Protein AF-A0AA39TAS1-F1 (afdb_monomer_lite)

pLDDT: mean 73.01, std 14.78, range [45.91, 95.88]

Organism: Acer saccharum (NCBI:txid4024)

Sequence (115 aa):
MFCVKIPRKPDTTLLSISPISRYQHLCLDSQFASIWSIFSVVRMLKLMAGSYLIVITEHDCVGTYWGHPIYKVSSLKVFPCDHSLSKSLAEQKKAGSEFSQLLNVAEQTCGLYLS

Radius of gyration: 16.06 Å; chains: 1; bounding box: 34×30×46 Å

Secondary structure (DSSP, 8-state):
-EEEEEESSTT----EEEEGGGTTTTGGG-SSEEEEEESEEEEEEEETTEEEEEEEEEEEEEEEETTEEEEEEEEEEEEE--GGGGSS-HHHHHHHHHHHHHHHHHHHHS--EE-

Foldseek 3Di:
DWKWKAFPDQPDLDTDIDRPVVCVVVVVPPPTTDIADFDAWDDWDQDPLAIKTKTQRDWDFPDDDPNHTKIWGPDIDIDGSHPVSVPDDPVSVVVVVVVVVVVVVCCVPPTDMDD

InterPro domains:
  IPR002013 SAC domain [PF02383] (44-113)

Structure (mmCIF, N/CA/C/O backbone):
data_AF-A0AA39TAS1-F1
#
_entry.id   AF-A0AA39TAS1-F1
#
loop_
_atom_site.group_PDB
_atom_site.id
_atom_site.type_symbol
_atom_site.label_atom_id
_atom_site.label_alt_id
_atom_site.label_comp_id
_atom_site.label_asym_id
_atom_site.label_entity_id
_atom_site.label_seq_id
_atom_site.pdbx_PDB_ins_code
_atom_site.Cartn_x
_atom_site.Cartn_y
_atom_site.Cartn_z
_atom_site.occupancy
_atom_site.B_iso_or_equiv
_atom_site.auth_seq_id
_atom_site.auth_comp_id
_atom_site.auth_asym_id
_atom_site.auth_atom_id
_atom_site.pdbx_PDB_model_num
ATOM 1 N N . MET A 1 1 ? 6.256 8.344 -3.295 1.00 69.38 1 MET A N 1
ATOM 2 C CA . MET A 1 1 ? 6.281 7.671 -1.979 1.00 69.38 1 MET A CA 1
ATOM 3 C C . MET A 1 1 ? 5.867 8.681 -0.912 1.00 69.38 1 MET A C 1
ATOM 5 O O . MET A 1 1 ? 6.352 9.813 -0.921 1.00 69.38 1 MET A O 1
ATOM 9 N N . PHE A 1 2 ? 4.914 8.305 -0.067 1.00 78.50 2 PHE A N 1
ATOM 10 C CA . PHE A 1 2 ? 4.278 9.135 0.959 1.00 78.50 2 PHE A CA 1
ATOM 11 C C . PHE A 1 2 ? 4.435 8.464 2.322 1.00 78.50 2 PHE A C 1
ATOM 13 O O . PHE A 1 2 ? 4.643 7.256 2.386 1.00 78.50 2 PHE A O 1
ATOM 20 N N . CYS A 1 3 ? 4.273 9.217 3.407 1.00 74.31 3 CYS A N 1
ATOM 21 C CA . CYS A 1 3 ? 4.089 8.608 4.722 1.00 74.31 3 CYS A CA 1
ATOM 22 C C . CYS A 1 3 ? 2.674 8.847 5.231 1.00 74.31 3 CYS A C 1
ATOM 24 O O . CYS A 1 3 ? 2.102 9.920 5.032 1.00 74.31 3 CYS A O 1
ATOM 26 N N . VAL A 1 4 ? 2.147 7.847 5.930 1.00 73.44 4 VAL A N 1
ATOM 27 C CA . VAL A 1 4 ? 0.901 7.925 6.688 1.00 73.44 4 VAL A CA 1
ATOM 28 C C . VAL A 1 4 ? 1.253 7.984 8.166 1.00 73.44 4 VAL A C 1
ATOM 30 O O . VAL A 1 4 ? 1.915 7.087 8.694 1.00 73.44 4 VAL A O 1
ATOM 33 N N . LYS A 1 5 ? 0.807 9.043 8.846 1.00 72.69 5 LYS A N 1
ATOM 34 C CA . LYS A 1 5 ? 0.890 9.160 10.305 1.00 72.69 5 LYS A CA 1
ATOM 35 C C . LYS A 1 5 ? -0.435 8.712 10.908 1.00 72.69 5 LYS A C 1
ATOM 37 O O . LYS A 1 5 ? -1.457 9.356 10.681 1.00 72.69 5 LYS A O 1
ATOM 42 N N . ILE A 1 6 ? -0.397 7.635 11.694 1.00 67.88 6 ILE A N 1
ATOM 43 C CA . ILE A 1 6 ? -1.564 7.130 12.425 1.00 67.88 6 ILE A CA 1
ATOM 44 C C . ILE A 1 6 ? -1.393 7.479 13.909 1.00 67.88 6 ILE A C 1
ATOM 46 O O . ILE A 1 6 ? -0.488 6.938 14.561 1.00 67.88 6 ILE A O 1
ATOM 50 N N . PRO A 1 7 ? -2.202 8.401 14.455 1.00 60.28 7 PRO A N 1
ATOM 51 C CA . PRO A 1 7 ? -2.127 8.772 15.862 1.00 60.28 7 PRO A CA 1
ATOM 52 C C . PRO A 1 7 ? -2.552 7.598 16.754 1.00 60.28 7 PRO A C 1
ATOM 54 O O . PRO A 1 7 ? -3.494 6.873 16.438 1.00 60.28 7 PRO A O 1
ATOM 57 N N . ARG A 1 8 ? -1.850 7.392 17.880 1.00 55.75 8 ARG A N 1
ATOM 58 C CA . ARG A 1 8 ? -2.225 6.375 18.884 1.00 55.75 8 ARG A CA 1
ATOM 59 C C . ARG A 1 8 ? -3.214 6.881 19.942 1.00 55.75 8 ARG A C 1
ATOM 61 O O . ARG A 1 8 ? -3.737 6.066 20.693 1.00 55.75 8 ARG A O 1
ATOM 68 N N . LYS A 1 9 ? -3.452 8.196 20.035 1.00 50.44 9 LYS A N 1
ATOM 69 C CA . LYS A 1 9 ? -4.379 8.811 21.004 1.00 50.44 9 LYS A CA 1
ATOM 70 C C . LYS A 1 9 ? -5.714 9.203 20.342 1.00 50.44 9 LYS A C 1
ATOM 72 O O . LYS A 1 9 ? -5.701 9.607 19.181 1.00 50.44 9 LYS A O 1
ATOM 77 N N . PRO A 1 10 ? -6.839 9.110 21.077 1.00 49.91 10 PRO A N 1
ATOM 78 C CA . PRO A 1 10 ? -8.192 9.287 20.540 1.00 49.91 10 PRO A CA 1
ATOM 79 C C . PRO A 1 10 ? -8.540 10.728 20.131 1.00 49.91 10 PRO A C 1
ATOM 81 O O . PRO A 1 10 ? -9.431 10.907 19.311 1.00 49.91 10 PRO A O 1
ATOM 84 N N . ASP A 1 11 ? -7.828 11.739 20.635 1.00 48.47 11 ASP A N 1
ATOM 85 C CA . ASP A 1 11 ? -8.176 13.156 20.417 1.00 48.47 11 ASP A CA 1
ATOM 86 C C . ASP A 1 11 ? -7.601 13.764 19.128 1.00 48.47 11 ASP A C 1
ATOM 88 O O . ASP A 1 11 ? -7.672 14.971 18.910 1.00 48.47 11 ASP A O 1
ATOM 92 N N . THR A 1 12 ? -6.990 12.961 18.255 1.00 49.28 12 THR A N 1
ATOM 93 C CA . THR A 1 12 ? -6.409 13.456 17.001 1.00 49.28 12 THR A CA 1
ATOM 94 C C . THR A 1 12 ? -6.930 12.625 15.839 1.00 49.28 12 THR A C 1
ATOM 96 O O . THR A 1 12 ? -6.305 11.669 15.407 1.00 49.28 12 THR A O 1
ATOM 99 N N . THR A 1 13 ? -8.098 12.980 15.315 1.00 49.53 13 THR A N 1
ATOM 100 C CA . THR A 1 13 ? -8.791 12.261 14.227 1.00 49.53 13 THR A CA 1
ATOM 101 C C . THR A 1 13 ? -8.146 12.446 12.844 1.00 49.53 13 THR A C 1
ATOM 103 O O . THR A 1 13 ? -8.687 12.010 11.831 1.00 49.53 13 THR A O 1
ATOM 106 N N . LEU A 1 14 ? -6.999 13.124 12.761 1.00 54.81 14 LEU A N 1
ATOM 107 C CA . LEU A 1 14 ? -6.362 13.478 11.496 1.00 54.81 14 LEU A CA 1
ATOM 108 C C . LEU A 1 14 ? -5.283 12.461 11.120 1.00 54.81 14 LEU A C 1
ATOM 110 O O . LEU A 1 14 ? -4.122 12.572 11.519 1.00 54.81 14 LEU A O 1
ATOM 114 N N . LEU A 1 15 ? -5.672 11.490 10.290 1.00 63.38 15 LEU A N 1
ATOM 115 C CA . LEU A 1 15 ? -4.721 10.789 9.433 1.00 63.38 15 LEU A CA 1
ATOM 116 C C . LEU A 1 15 ? -4.065 11.813 8.506 1.00 63.38 15 LEU A C 1
ATOM 118 O O . LEU A 1 15 ? -4.715 12.411 7.652 1.00 63.38 15 LEU A O 1
ATOM 122 N N . SER A 1 16 ? -2.766 12.018 8.692 1.00 69.06 16 SER A N 1
ATOM 123 C CA . SER A 1 16 ? -1.963 12.881 7.831 1.00 69.06 16 SER A CA 1
ATOM 124 C C . SER A 1 16 ? -1.236 12.016 6.809 1.00 69.06 16 SER A C 1
ATOM 126 O O . SER A 1 16 ? -0.471 11.121 7.179 1.00 69.06 16 SER A O 1
ATOM 128 N N . ILE A 1 17 ? -1.484 12.302 5.531 1.00 69.75 17 ILE A N 1
ATOM 129 C CA . ILE A 1 17 ? -0.696 11.810 4.402 1.00 69.75 17 ILE A CA 1
ATOM 130 C C . ILE A 1 17 ? 0.152 12.983 3.931 1.00 69.75 17 ILE A C 1
ATOM 132 O O . ILE A 1 17 ? -0.397 14.014 3.542 1.00 69.75 17 ILE A O 1
ATOM 136 N N . SER A 1 18 ? 1.475 12.845 3.956 1.00 73.25 18 SER A N 1
ATOM 137 C CA . SER A 1 18 ? 2.352 13.886 3.405 1.00 73.25 18 SER A CA 1
ATOM 138 C C . SER A 1 18 ? 3.468 13.302 2.531 1.00 73.25 18 SER A C 1
ATOM 140 O O . SER A 1 18 ? 3.789 12.111 2.630 1.00 73.25 18 SER A O 1
ATOM 142 N N . PRO A 1 19 ? 4.076 14.119 1.653 1.00 68.94 19 PRO A N 1
ATOM 143 C CA . PRO A 1 19 ? 5.255 13.712 0.898 1.00 68.94 19 PRO A CA 1
ATOM 144 C C . PRO A 1 19 ? 6.423 13.412 1.842 1.00 68.94 19 PRO A C 1
ATOM 146 O O . PRO A 1 19 ? 6.608 14.123 2.832 1.00 68.94 19 PRO A O 1
ATOM 149 N N . ILE A 1 20 ? 7.253 12.420 1.504 1.00 64.94 20 ILE A N 1
ATOM 150 C CA . ILE A 1 20 ? 8.447 12.058 2.294 1.00 64.94 20 ILE A CA 1
ATOM 151 C C . ILE A 1 20 ? 9.366 13.259 2.556 1.00 64.94 20 ILE A C 1
ATOM 153 O O . ILE A 1 20 ? 9.884 13.394 3.663 1.00 64.94 20 ILE A O 1
ATOM 157 N N . SER A 1 21 ? 9.501 14.175 1.592 1.00 58.38 21 SER A N 1
ATOM 158 C CA . SER A 1 21 ? 10.333 15.380 1.723 1.00 58.38 21 SER A CA 1
ATOM 159 C C . SER A 1 21 ? 9.931 16.297 2.885 1.00 58.38 21 SER A 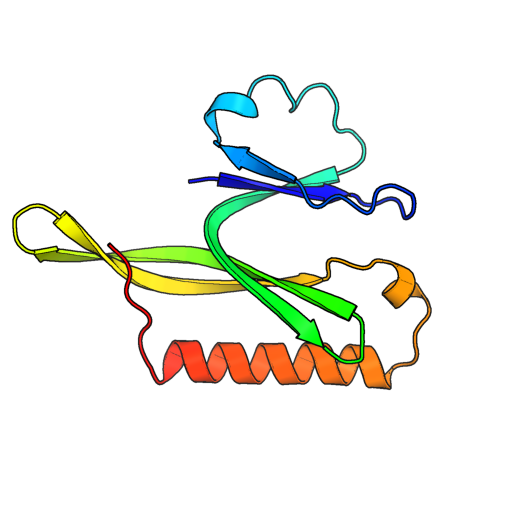C 1
ATOM 161 O O . SER A 1 21 ? 10.766 17.044 3.381 1.00 58.38 21 SER A O 1
ATOM 163 N N . ARG A 1 22 ? 8.680 16.229 3.367 1.00 56.34 22 ARG A N 1
ATOM 164 C CA . ARG A 1 22 ? 8.218 17.011 4.528 1.00 56.34 22 ARG A CA 1
ATOM 165 C C . ARG A 1 22 ? 8.434 16.315 5.876 1.00 56.34 22 ARG A C 1
ATOM 167 O O . ARG A 1 22 ? 8.268 16.959 6.907 1.00 56.34 22 ARG A O 1
ATOM 174 N N . TYR A 1 23 ? 8.793 15.028 5.905 1.00 56.16 23 TYR A N 1
ATOM 175 C CA . TYR A 1 23 ? 8.854 14.255 7.154 1.00 56.16 23 TYR A CA 1
ATOM 176 C C . TYR A 1 23 ? 10.221 14.223 7.837 1.00 56.16 23 TYR A C 1
ATOM 178 O O . TYR A 1 23 ? 10.256 13.960 9.039 1.00 56.16 23 TYR A O 1
ATOM 186 N N . GLN A 1 24 ? 11.320 14.567 7.152 1.00 52.56 24 GLN A N 1
ATOM 187 C CA . GLN A 1 24 ? 12.630 14.717 7.813 1.00 52.56 24 GLN A CA 1
ATOM 188 C C . GLN A 1 24 ? 12.570 15.706 8.994 1.00 52.56 24 GLN A C 1
ATOM 190 O O . GLN A 1 24 ? 13.286 15.528 9.973 1.00 52.56 24 GLN A O 1
ATOM 195 N N . HIS A 1 25 ? 11.657 16.683 8.950 1.00 50.78 25 HIS A N 1
ATOM 196 C CA . HIS A 1 25 ? 11.454 17.674 10.008 1.00 50.78 25 HIS A CA 1
ATOM 197 C C . HIS A 1 25 ? 10.401 17.274 11.070 1.00 50.78 25 HIS A C 1
ATOM 199 O O . HIS A 1 25 ? 10.350 17.881 12.134 1.00 50.78 25 HIS A O 1
ATOM 205 N N . LEU A 1 26 ? 9.557 16.259 10.820 1.00 49.78 26 LEU A N 1
ATOM 206 C CA . LEU A 1 26 ? 8.479 15.830 11.736 1.00 49.78 26 LEU A CA 1
ATOM 207 C C . LEU A 1 26 ? 8.849 14.627 12.623 1.00 49.78 26 LEU A C 1
ATOM 209 O O . LEU A 1 26 ? 8.137 14.345 13.589 1.00 49.78 26 LEU A O 1
ATOM 213 N N . CYS A 1 27 ? 9.934 13.907 12.315 1.00 45.91 27 CY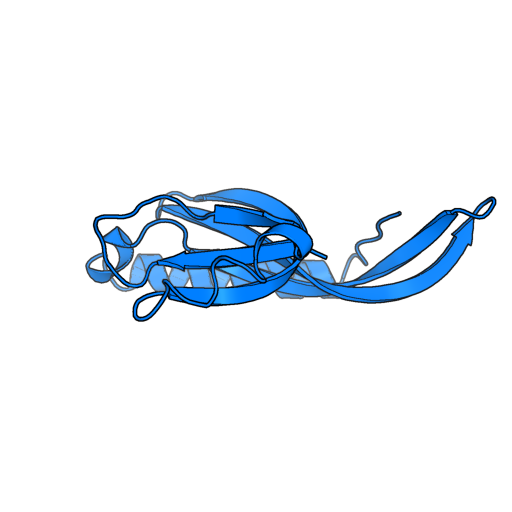S A N 1
ATOM 214 C CA . CYS A 1 27 ? 10.400 12.772 13.124 1.00 45.91 27 CYS A CA 1
ATOM 215 C C . CYS A 1 27 ? 10.844 13.171 14.542 1.00 45.91 27 CYS A C 1
ATOM 217 O O . CYS A 1 27 ? 10.808 12.330 15.436 1.00 45.91 27 CYS A O 1
ATOM 219 N N . LEU A 1 28 ? 11.205 14.439 14.767 1.00 47.72 28 LEU A N 1
ATOM 220 C CA . LEU A 1 28 ? 11.586 14.962 16.085 1.00 47.72 28 LEU A CA 1
ATOM 221 C C . LEU A 1 28 ? 10.394 15.140 17.046 1.00 47.72 28 LEU A C 1
ATOM 223 O O . LEU A 1 28 ? 10.604 15.229 18.249 1.00 47.72 28 LEU A O 1
ATOM 227 N N . ASP A 1 29 ? 9.155 15.129 16.541 1.00 50.09 29 ASP A N 1
ATOM 228 C CA . ASP A 1 29 ? 7.967 15.570 17.291 1.00 50.09 29 ASP A CA 1
ATOM 229 C C . ASP A 1 29 ? 6.969 14.436 17.615 1.00 50.09 29 ASP A C 1
ATOM 231 O O . ASP A 1 29 ? 5.817 14.660 17.987 1.00 50.09 29 ASP A O 1
ATOM 235 N N . SER A 1 30 ? 7.350 13.170 17.401 1.00 52.34 30 SER A N 1
ATOM 236 C CA . SER A 1 30 ? 6.391 12.056 17.384 1.00 52.34 30 SER A CA 1
ATOM 237 C C . SER A 1 30 ? 6.763 10.905 18.314 1.00 52.34 30 SER A C 1
ATOM 239 O O . SER A 1 30 ? 6.961 9.775 17.877 1.00 52.34 30 SER A O 1
ATOM 241 N N . GLN A 1 31 ? 6.728 11.157 19.621 1.00 56.00 31 GLN A N 1
ATOM 242 C CA . GLN A 1 31 ? 6.740 10.088 20.630 1.00 56.00 31 GLN A CA 1
ATOM 243 C C . GLN A 1 31 ? 5.421 9.266 20.644 1.00 56.00 31 GLN A C 1
ATOM 245 O O . GLN A 1 31 ? 5.353 8.207 21.262 1.00 56.00 31 GLN A O 1
ATOM 250 N N . PHE A 1 32 ? 4.369 9.718 19.935 1.00 54.31 32 PHE A N 1
ATOM 251 C CA . PHE A 1 32 ? 2.990 9.207 20.063 1.00 54.31 32 PHE A CA 1
ATOM 252 C C . PHE A 1 32 ? 2.320 8.676 18.776 1.00 54.31 32 PHE A C 1
ATOM 254 O O . PHE A 1 32 ? 1.141 8.314 18.817 1.00 54.31 32 PHE A O 1
ATOM 261 N N . ALA A 1 33 ? 3.013 8.593 17.634 1.00 59.72 33 ALA A N 1
ATOM 262 C CA . ALA A 1 33 ? 2.417 8.081 16.391 1.00 59.72 33 ALA A CA 1
ATOM 263 C C . ALA A 1 33 ? 3.331 7.098 15.653 1.00 59.72 33 ALA A C 1
ATOM 265 O O . ALA A 1 33 ? 4.538 7.310 15.559 1.00 59.72 33 ALA A O 1
ATOM 266 N N . SER A 1 34 ? 2.733 6.039 15.096 1.00 66.00 34 SER A N 1
ATOM 267 C CA . SER A 1 34 ? 3.424 5.126 14.181 1.00 66.00 34 SER A CA 1
ATOM 268 C C . SER A 1 34 ? 3.357 5.691 12.763 1.00 66.00 34 SER A C 1
ATOM 270 O O . SER A 1 34 ? 2.270 5.971 12.252 1.00 66.00 34 SER A O 1
ATOM 272 N N . ILE A 1 35 ? 4.525 5.867 12.148 1.00 70.94 35 ILE A N 1
ATOM 273 C CA . ILE A 1 35 ? 4.682 6.370 10.782 1.00 70.94 35 ILE A CA 1
ATOM 274 C C . ILE A 1 35 ? 4.900 5.170 9.859 1.00 70.94 35 ILE A C 1
ATOM 276 O O . ILE A 1 35 ? 5.763 4.338 10.128 1.00 70.94 35 ILE A O 1
ATOM 280 N N . TRP A 1 36 ? 4.117 5.086 8.786 1.00 74.31 36 TRP A N 1
ATOM 281 C CA . TRP A 1 36 ? 4.234 4.043 7.765 1.00 74.31 36 TRP A CA 1
ATOM 282 C C . TRP A 1 36 ? 4.571 4.674 6.420 1.00 74.31 36 TRP A C 1
ATOM 284 O O . TRP A 1 36 ? 3.913 5.632 6.019 1.00 74.31 36 TRP A O 1
ATOM 294 N N . SER A 1 37 ? 5.573 4.133 5.725 1.00 79.75 37 SER A N 1
ATOM 295 C CA . SER A 1 37 ? 5.870 4.521 4.344 1.00 79.75 37 SER A CA 1
ATOM 296 C C . SER A 1 37 ? 4.966 3.749 3.387 1.00 79.75 37 SER A C 1
ATOM 298 O O . SER A 1 37 ? 4.757 2.550 3.564 1.00 79.75 37 SER A O 1
ATOM 300 N N . ILE A 1 38 ? 4.407 4.447 2.404 1.00 87.56 38 ILE A N 1
ATOM 301 C CA . ILE A 1 38 ? 3.493 3.905 1.398 1.00 87.56 38 ILE A CA 1
ATOM 302 C C . ILE A 1 38 ? 3.861 4.453 0.017 1.00 87.56 38 ILE A C 1
ATOM 304 O O . ILE A 1 38 ? 4.421 5.546 -0.120 1.00 87.56 38 ILE A O 1
ATOM 308 N N . PHE A 1 39 ? 3.504 3.738 -1.041 1.00 87.38 39 PHE A N 1
ATOM 309 C CA . PHE A 1 39 ? 3.717 4.229 -2.399 1.00 87.38 39 PHE A CA 1
ATOM 310 C C . PHE A 1 39 ? 2.603 5.167 -2.852 1.00 87.38 39 PHE A C 1
ATOM 312 O O . PHE A 1 39 ? 2.905 6.216 -3.423 1.00 87.38 39 PHE A O 1
ATOM 319 N N . SER A 1 40 ? 1.346 4.824 -2.557 1.00 86.88 40 SER A N 1
ATOM 320 C CA . SER A 1 40 ? 0.170 5.609 -2.947 1.00 86.88 40 SER A CA 1
ATOM 321 C C . SER A 1 40 ? -1.053 5.291 -2.075 1.00 86.88 40 SER A C 1
ATOM 323 O O . SER A 1 40 ? -1.091 4.275 -1.380 1.00 86.88 40 SER A O 1
ATOM 325 N N . VAL A 1 41 ? -2.057 6.166 -2.109 1.00 88.44 41 VAL A N 1
ATOM 326 C CA . VAL A 1 41 ? -3.370 5.963 -1.484 1.00 88.44 41 VAL A CA 1
ATOM 327 C C . VAL A 1 41 ? -4.358 5.580 -2.574 1.00 88.44 41 VAL A C 1
ATOM 329 O O . VAL A 1 41 ? -4.500 6.305 -3.553 1.00 88.44 41 VAL A O 1
ATOM 332 N N . VAL A 1 42 ? -5.057 4.461 -2.394 1.00 87.62 42 VAL A N 1
ATOM 333 C CA . VAL A 1 42 ? -6.065 4.001 -3.357 1.00 87.62 42 VAL A CA 1
ATOM 334 C C . VAL A 1 42 ? -7.361 4.770 -3.144 1.00 87.62 42 VAL A C 1
ATOM 336 O O . VAL A 1 42 ? -7.868 5.426 -4.051 1.00 87.62 42 VAL A O 1
ATOM 339 N N . ARG A 1 43 ? -7.924 4.673 -1.932 1.00 85.25 43 ARG A N 1
ATOM 340 C CA . ARG A 1 43 ? -9.206 5.293 -1.585 1.00 85.25 43 ARG A CA 1
ATOM 341 C C . ARG A 1 43 ? -9.449 5.285 -0.079 1.00 85.25 43 ARG A C 1
ATOM 343 O O . ARG A 1 43 ? -8.909 4.452 0.646 1.00 85.25 43 ARG A O 1
ATOM 350 N N . MET A 1 44 ? -10.342 6.163 0.367 1.00 84.62 44 MET A N 1
ATOM 351 C CA . MET A 1 44 ? -11.008 6.046 1.661 1.00 84.62 44 MET A CA 1
ATOM 352 C C . MET A 1 44 ? -12.371 5.362 1.487 1.00 84.62 44 MET A C 1
ATOM 354 O O . MET A 1 44 ? -13.191 5.787 0.672 1.00 84.62 44 MET A O 1
ATOM 358 N N . LEU A 1 45 ? -12.613 4.303 2.252 1.00 81.00 45 LEU A N 1
ATOM 359 C CA . LEU A 1 45 ? -13.855 3.546 2.272 1.00 81.00 45 LEU A CA 1
ATOM 360 C C . LEU A 1 45 ? -14.604 3.829 3.574 1.00 81.00 45 LEU A C 1
ATOM 362 O O . LEU A 1 45 ? -14.067 3.628 4.659 1.00 81.00 45 LEU A O 1
ATOM 366 N N . LYS A 1 46 ? -15.854 4.278 3.477 1.00 80.25 46 LYS A N 1
ATOM 367 C CA . LYS A 1 46 ? -16.735 4.427 4.638 1.00 80.25 46 LYS A CA 1
ATOM 368 C C . LYS A 1 46 ? -17.599 3.176 4.757 1.00 80.25 46 LYS A C 1
ATOM 370 O O . LYS A 1 46 ? -18.422 2.917 3.884 1.00 80.25 46 LYS A O 1
ATOM 375 N N . LEU A 1 47 ? -17.398 2.408 5.818 1.00 73.81 47 LEU A N 1
ATOM 376 C CA . LEU A 1 47 ? -18.242 1.274 6.181 1.00 73.81 47 LEU A CA 1
ATOM 377 C C . LEU A 1 47 ? -19.192 1.687 7.310 1.00 73.81 47 LEU A C 1
ATOM 379 O O . LEU A 1 47 ? -18.990 2.711 7.965 1.00 73.81 47 LEU A O 1
ATOM 383 N N . MET A 1 48 ? -20.210 0.864 7.577 1.00 67.25 48 MET A N 1
ATOM 384 C CA . MET A 1 48 ? -21.126 1.058 8.716 1.00 67.25 48 MET A CA 1
ATOM 385 C C . MET A 1 48 ? -20.382 1.210 10.053 1.00 67.25 48 MET A C 1
ATOM 387 O O . MET A 1 48 ? -20.875 1.863 10.967 1.00 67.25 48 MET A O 1
ATOM 391 N N . ALA A 1 49 ? -19.183 0.628 10.147 1.00 68.00 49 ALA A N 1
ATOM 392 C CA . ALA A 1 49 ? -18.364 0.600 11.348 1.00 68.00 49 ALA A CA 1
ATOM 393 C C . ALA A 1 49 ? -17.338 1.733 11.494 1.00 68.00 49 ALA A C 1
ATOM 395 O O . ALA A 1 49 ? -16.691 1.829 12.532 1.00 68.00 49 ALA A O 1
ATOM 396 N N . GLY A 1 50 ? -17.179 2.583 10.478 1.00 74.38 50 GLY A N 1
ATOM 397 C CA . GLY A 1 50 ? -16.170 3.638 10.472 1.00 74.38 50 GLY A CA 1
ATOM 398 C C . GLY A 1 50 ? -15.538 3.833 9.101 1.00 74.38 50 GLY A C 1
ATOM 399 O O . GLY A 1 50 ? -15.925 3.210 8.109 1.00 74.38 50 GLY A O 1
ATOM 400 N N . SER A 1 51 ? -14.567 4.732 9.044 1.00 78.94 51 SER A N 1
ATOM 401 C CA . SER A 1 51 ? -13.823 5.034 7.823 1.00 78.94 51 SER A CA 1
ATOM 402 C C . SER A 1 51 ? -12.504 4.259 7.802 1.00 78.94 51 SER A C 1
ATOM 404 O O . SER A 1 51 ? -11.839 4.123 8.827 1.00 78.94 51 SER A O 1
ATOM 406 N N . TYR A 1 52 ? -12.125 3.753 6.633 1.00 80.81 52 TYR A N 1
ATOM 407 C CA . TYR A 1 52 ? -10.933 2.943 6.410 1.00 80.81 52 TYR A CA 1
ATOM 408 C C . TYR A 1 52 ? -10.142 3.509 5.234 1.00 80.81 52 TYR A C 1
ATOM 410 O O . TYR A 1 52 ? -10.706 3.832 4.191 1.00 80.81 52 TYR A O 1
ATOM 418 N N . LEU A 1 53 ? -8.830 3.619 5.383 1.00 85.38 53 LEU A N 1
ATOM 419 C CA . LEU A 1 53 ? -7.910 4.062 4.349 1.00 85.38 53 LEU A CA 1
ATOM 420 C C . LEU A 1 53 ? -7.252 2.849 3.694 1.00 85.38 53 LEU A C 1
ATOM 422 O O . LEU A 1 53 ? -6.633 2.040 4.380 1.00 85.38 53 LEU A O 1
ATOM 426 N N . ILE A 1 54 ? -7.356 2.743 2.374 1.00 87.31 54 ILE A N 1
ATOM 427 C CA . ILE A 1 54 ? -6.698 1.703 1.583 1.00 87.31 54 ILE A CA 1
ATOM 428 C C . ILE A 1 54 ? -5.464 2.320 0.933 1.00 87.31 54 ILE A C 1
ATOM 430 O O . ILE A 1 54 ? -5.562 3.318 0.212 1.00 87.31 54 ILE A O 1
ATOM 434 N N . VAL A 1 55 ? -4.302 1.728 1.186 1.00 88.19 55 VAL A N 1
ATOM 435 C CA . VAL A 1 55 ? -3.008 2.203 0.691 1.00 88.19 55 VAL A CA 1
ATOM 436 C C . VAL A 1 55 ? -2.267 1.100 -0.052 1.00 88.19 55 VAL A C 1
ATOM 438 O O . VAL A 1 55 ? -2.475 -0.080 0.216 1.00 88.19 55 VAL A O 1
ATOM 441 N N . ILE A 1 56 ? -1.366 1.504 -0.941 1.00 90.31 56 ILE A N 1
ATOM 442 C CA . ILE A 1 56 ? -0.419 0.628 -1.630 1.00 90.31 56 ILE A CA 1
ATOM 443 C C . ILE A 1 56 ? 0.892 0.645 -0.861 1.00 90.31 56 ILE A C 1
ATOM 445 O O . ILE 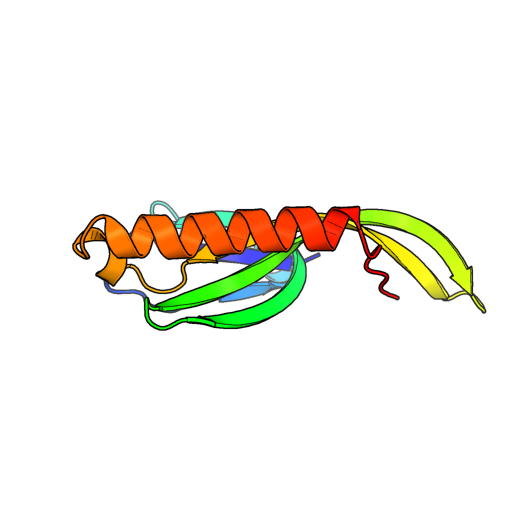A 1 56 ? 1.544 1.690 -0.752 1.00 90.31 56 ILE A O 1
ATOM 449 N N . THR A 1 57 ? 1.261 -0.510 -0.322 1.00 89.12 57 THR A N 1
ATOM 450 C CA . THR A 1 57 ? 2.503 -0.712 0.427 1.00 89.12 57 THR A CA 1
ATOM 451 C C . THR A 1 57 ? 3.628 -1.214 -0.453 1.00 89.12 57 THR A C 1
ATOM 453 O O . THR A 1 57 ? 4.768 -0.869 -0.164 1.00 89.12 57 THR A O 1
ATOM 456 N N . GLU A 1 58 ? 3.324 -1.941 -1.533 1.00 90.06 58 GLU A N 1
ATOM 457 C CA . GLU A 1 58 ? 4.315 -2.453 -2.487 1.00 90.06 58 GLU A CA 1
ATOM 458 C C . GLU A 1 58 ? 3.752 -2.480 -3.916 1.00 90.06 58 GLU A C 1
ATOM 460 O O . GLU A 1 58 ? 2.544 -2.635 -4.134 1.00 90.06 58 GLU A O 1
ATOM 465 N N . HIS A 1 59 ? 4.637 -2.290 -4.892 1.00 91.19 59 HIS A N 1
ATOM 466 C CA . HIS A 1 59 ? 4.345 -2.443 -6.311 1.00 91.19 59 HIS A CA 1
ATOM 467 C C . HIS A 1 59 ? 5.601 -2.875 -7.073 1.00 91.19 59 HIS A C 1
ATOM 469 O O . HIS A 1 59 ? 6.716 -2.563 -6.659 1.00 91.19 59 HIS A O 1
ATOM 475 N N . ASP A 1 60 ? 5.404 -3.493 -8.234 1.00 92.38 60 ASP A N 1
ATOM 476 C CA . ASP A 1 60 ? 6.459 -3.924 -9.146 1.00 92.38 60 ASP A CA 1
ATOM 477 C C . ASP A 1 60 ? 6.345 -3.184 -10.481 1.00 92.38 60 ASP A C 1
ATOM 479 O O . ASP A 1 60 ? 5.261 -3.094 -11.061 1.00 92.38 60 ASP A O 1
ATOM 483 N N . CYS A 1 61 ? 7.458 -2.667 -11.005 1.00 93.00 61 CYS A N 1
ATOM 484 C CA . CYS A 1 61 ? 7.489 -2.113 -12.360 1.00 93.00 61 CYS A CA 1
ATOM 485 C C . CYS A 1 61 ? 7.409 -3.260 -13.373 1.00 93.00 61 CYS A C 1
ATOM 487 O O . CYS A 1 61 ? 8.307 -4.097 -13.440 1.00 93.00 61 CYS A O 1
ATOM 489 N N . VAL A 1 62 ? 6.336 -3.299 -14.160 1.00 94.62 62 VAL A N 1
ATOM 490 C CA . VAL A 1 62 ? 6.083 -4.372 -15.138 1.00 94.62 62 VAL A CA 1
ATOM 491 C C . VAL A 1 62 ? 6.368 -3.953 -16.576 1.00 94.62 62 VAL A C 1
ATOM 493 O O . VAL A 1 62 ? 6.294 -4.774 -17.486 1.00 94.62 62 VAL A O 1
ATOM 496 N N . GLY A 1 63 ? 6.696 -2.682 -16.797 1.00 94.69 63 GLY A N 1
ATOM 497 C CA . GLY A 1 63 ? 7.060 -2.177 -18.110 1.00 94.69 63 GLY A CA 1
ATOM 498 C C . GLY A 1 63 ? 6.948 -0.667 -18.199 1.00 94.69 63 GLY A C 1
ATOM 499 O O . GLY A 1 63 ? 6.693 0.027 -17.217 1.00 94.69 63 GLY A O 1
ATOM 500 N N . THR A 1 64 ? 7.130 -0.161 -19.409 1.00 95.88 64 THR A N 1
ATOM 501 C CA . THR A 1 64 ? 6.941 1.246 -19.740 1.00 95.88 64 THR A CA 1
ATOM 502 C C . THR A 1 64 ? 6.063 1.353 -20.979 1.00 95.88 64 THR A C 1
ATOM 504 O O . THR A 1 64 ? 6.214 0.593 -21.935 1.00 95.88 64 THR A O 1
ATOM 507 N N . TYR A 1 65 ? 5.140 2.308 -20.975 1.00 93.25 65 TYR A N 1
ATOM 508 C CA . TYR A 1 65 ? 4.358 2.682 -22.145 1.00 93.25 65 TYR A CA 1
ATOM 509 C C . TYR A 1 65 ? 4.655 4.143 -22.465 1.00 93.25 65 TYR A C 1
ATOM 511 O O . TYR A 1 65 ? 4.389 5.028 -21.659 1.00 93.25 65 TYR A O 1
ATOM 519 N N . TRP A 1 66 ? 5.272 4.393 -23.623 1.00 94.94 66 TRP A N 1
ATOM 520 C CA . TRP A 1 66 ? 5.648 5.743 -24.074 1.00 94.94 66 TRP A CA 1
ATOM 521 C C . TRP A 1 66 ? 6.570 6.486 -23.090 1.00 94.94 66 TRP A C 1
ATOM 523 O O . TRP A 1 66 ? 6.489 7.697 -22.924 1.00 94.94 66 TRP A O 1
ATOM 533 N N . GLY A 1 67 ? 7.455 5.749 -22.413 1.00 93.69 67 GLY A N 1
ATOM 534 C CA . GLY A 1 67 ? 8.356 6.306 -21.399 1.00 93.69 67 GLY A CA 1
ATOM 535 C C . GLY A 1 67 ? 7.716 6.506 -20.021 1.00 93.69 67 GLY A C 1
ATOM 536 O O . GLY A 1 67 ? 8.427 6.842 -19.078 1.00 93.69 67 GLY A O 1
ATOM 537 N N . HIS A 1 68 ? 6.416 6.238 -19.871 1.00 92.88 68 HIS A N 1
ATOM 538 C CA . HIS A 1 68 ? 5.741 6.236 -18.577 1.00 92.88 68 HIS A CA 1
ATOM 539 C C . HIS A 1 68 ? 5.795 4.831 -17.961 1.00 92.88 68 HIS A C 1
ATOM 541 O O . HIS A 1 68 ? 5.384 3.869 -18.618 1.00 92.88 68 HIS A O 1
ATOM 547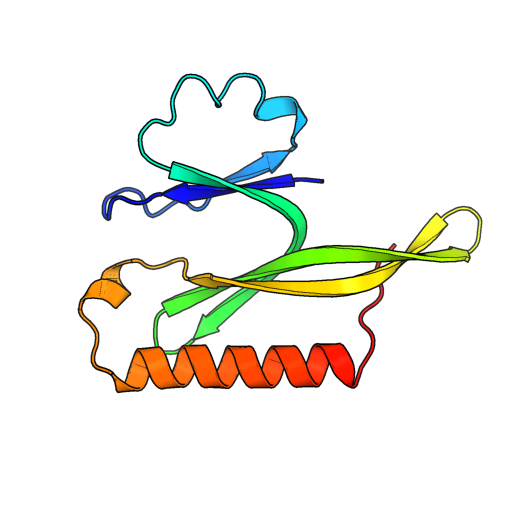 N N . PRO A 1 69 ? 6.343 4.668 -16.745 1.00 93.56 69 PRO A N 1
ATOM 548 C CA . PRO A 1 69 ? 6.403 3.370 -16.085 1.00 93.56 69 PRO A CA 1
ATOM 549 C C . PRO A 1 69 ? 5.007 2.889 -15.694 1.00 93.56 69 PRO A C 1
ATOM 551 O O . PRO A 1 69 ? 4.184 3.667 -15.225 1.00 93.56 69 PRO A O 1
ATOM 554 N N . ILE A 1 70 ? 4.762 1.594 -15.866 1.00 94.25 70 ILE A N 1
ATOM 555 C CA . ILE A 1 70 ? 3.545 0.920 -15.421 1.00 94.25 70 ILE A CA 1
ATOM 556 C C . ILE A 1 70 ? 3.917 0.029 -14.243 1.00 94.25 70 ILE A C 1
ATOM 558 O O . ILE A 1 70 ? 4.788 -0.839 -14.346 1.00 94.25 70 ILE A O 1
ATOM 562 N N . TYR A 1 71 ? 3.220 0.220 -13.131 1.00 92.94 71 TYR A N 1
ATOM 563 C CA . TYR A 1 71 ? 3.418 -0.519 -11.897 1.00 92.94 71 TYR A CA 1
ATOM 564 C C . TYR A 1 71 ? 2.236 -1.440 -11.639 1.00 92.94 71 TYR A C 1
ATOM 566 O O . TYR A 1 71 ? 1.089 -0.997 -11.635 1.00 92.94 71 TYR A O 1
ATOM 574 N N . LYS A 1 72 ? 2.511 -2.715 -11.382 1.00 91.19 72 LYS A N 1
ATOM 575 C CA . LYS A 1 72 ? 1.543 -3.660 -10.834 1.00 91.19 72 LYS A CA 1
ATOM 576 C C . LYS A 1 72 ? 1.587 -3.569 -9.317 1.00 91.19 72 LYS A C 1
ATOM 578 O O . LYS A 1 72 ? 2.657 -3.671 -8.731 1.00 91.19 72 LYS A O 1
ATOM 583 N N . VAL A 1 73 ? 0.444 -3.405 -8.670 1.00 90.06 73 VAL A N 1
ATOM 584 C CA . VAL A 1 73 ? 0.370 -3.472 -7.208 1.00 90.06 73 VAL A CA 1
ATOM 585 C C . VAL A 1 73 ? 0.554 -4.911 -6.750 1.00 90.06 73 VAL A C 1
ATOM 587 O O . VAL A 1 73 ? -0.105 -5.816 -7.263 1.00 90.06 73 VAL A O 1
ATOM 590 N N . SER A 1 74 ? 1.462 -5.099 -5.797 1.00 88.31 74 SER A N 1
ATOM 591 C CA . SER A 1 74 ? 1.802 -6.394 -5.204 1.00 88.31 74 SER A CA 1
ATOM 592 C C . SER A 1 74 ? 1.408 -6.497 -3.730 1.00 88.31 74 SER A C 1
ATOM 594 O O . SER A 1 74 ? 1.299 -7.611 -3.220 1.00 88.31 74 SER A O 1
ATOM 596 N N . SER A 1 75 ? 1.196 -5.359 -3.053 1.00 87.75 75 SER A N 1
ATOM 597 C CA . SER A 1 75 ? 0.677 -5.332 -1.686 1.00 87.75 75 SER A CA 1
ATOM 598 C C . SER A 1 75 ? -0.202 -4.110 -1.409 1.00 87.75 75 SER A C 1
ATOM 600 O O . SER A 1 75 ? 0.214 -2.955 -1.595 1.00 87.75 75 SER A O 1
ATOM 602 N N . LEU A 1 76 ? -1.397 -4.365 -0.873 1.00 87.06 76 LEU A N 1
ATOM 603 C CA . LEU A 1 76 ? -2.288 -3.371 -0.281 1.00 87.06 76 LEU A CA 1
ATOM 604 C C . LEU A 1 76 ? -2.381 -3.511 1.243 1.00 87.06 76 LEU A C 1
ATOM 606 O O . LEU A 1 76 ? -2.288 -4.594 1.820 1.00 87.06 76 LEU A O 1
ATOM 610 N N . LYS A 1 77 ? -2.664 -2.392 1.917 1.00 84.50 77 LYS A N 1
ATOM 611 C CA . LYS A 1 77 ? -2.963 -2.376 3.352 1.00 84.50 77 LYS A CA 1
ATOM 612 C C . LYS A 1 77 ? -4.158 -1.493 3.672 1.00 84.50 77 LYS A C 1
ATOM 614 O O . LYS A 1 77 ? -4.317 -0.408 3.116 1.00 84.50 77 LYS A O 1
ATOM 619 N N . VAL A 1 78 ? -4.982 -1.955 4.609 1.00 82.62 78 VAL A N 1
ATOM 620 C CA . VAL A 1 78 ? -6.155 -1.229 5.105 1.00 82.62 78 VAL A CA 1
ATOM 621 C C . VAL A 1 78 ? -5.874 -0.708 6.510 1.00 82.62 78 VAL A C 1
ATOM 623 O O . VAL A 1 78 ? -5.491 -1.469 7.400 1.00 82.62 78 VAL A O 1
ATOM 626 N N . PHE A 1 79 ? -6.078 0.589 6.721 1.00 79.25 79 PHE A N 1
ATOM 627 C CA . PHE A 1 79 ? -5.937 1.246 8.014 1.00 79.25 79 PHE A CA 1
ATOM 628 C C . PHE A 1 79 ? -7.286 1.788 8.494 1.00 79.25 79 PHE A C 1
ATOM 630 O O . PHE A 1 79 ? -7.926 2.530 7.754 1.00 79.25 79 PHE A O 1
ATOM 637 N N . PRO A 1 80 ? -7.735 1.473 9.718 1.00 76.62 80 PRO A N 1
ATOM 638 C CA . PRO A 1 80 ? -8.895 2.137 10.302 1.00 76.62 80 PRO A CA 1
ATOM 639 C C . PRO A 1 80 ? -8.558 3.602 10.631 1.00 76.62 80 PRO A C 1
ATOM 641 O O . PRO A 1 80 ? -7.493 3.887 11.181 1.00 76.62 80 PRO A O 1
ATOM 644 N N . CYS A 1 81 ? -9.458 4.526 10.292 1.00 74.75 81 CYS A N 1
ATOM 645 C CA . CYS A 1 81 ? -9.305 5.963 10.547 1.00 74.75 81 CYS A CA 1
ATOM 646 C C . CYS A 1 81 ? -9.930 6.398 11.880 1.00 74.75 81 CYS A C 1
ATOM 648 O O . CYS A 1 81 ? -9.477 7.367 12.484 1.00 74.75 81 CYS A O 1
ATOM 650 N N . ASP A 1 82 ? -10.958 5.681 12.337 1.00 68.00 82 ASP A N 1
ATOM 651 C CA . ASP A 1 82 ? -11.719 6.016 13.538 1.00 68.00 82 ASP A CA 1
ATOM 652 C C . ASP A 1 82 ? -11.292 5.118 14.716 1.00 68.00 82 ASP A C 1
ATOM 654 O O . ASP A 1 82 ? -11.397 3.895 14.650 1.00 68.00 82 ASP A O 1
ATOM 658 N N . HIS A 1 83 ? -10.825 5.712 15.823 1.00 58.12 83 HIS A N 1
ATOM 659 C CA . HIS A 1 83 ? -10.427 4.982 17.048 1.00 58.12 83 HIS A CA 1
ATOM 660 C C . HIS A 1 83 ? -11.570 4.767 18.058 1.00 58.12 83 HIS A C 1
ATOM 662 O O . HIS A 1 83 ? -11.382 4.094 19.079 1.00 58.12 83 HIS A O 1
ATOM 668 N N . SER A 1 84 ? -12.782 5.268 17.781 1.00 51.06 84 SER A N 1
ATOM 669 C CA . SER A 1 84 ? -13.987 4.923 18.566 1.00 51.06 84 SER A CA 1
ATOM 670 C C . SER A 1 84 ? -14.324 3.421 18.491 1.00 51.06 84 SER A C 1
ATOM 672 O O . SER A 1 84 ? -14.994 2.881 19.372 1.00 51.06 84 SER A O 1
ATOM 674 N N . LEU A 1 85 ? -13.750 2.728 17.501 1.00 51.47 85 LEU A N 1
ATOM 675 C CA . LEU A 1 85 ? -13.704 1.274 17.332 1.00 51.47 85 LEU A CA 1
ATOM 676 C C . LEU A 1 85 ? -13.050 0.510 18.494 1.00 51.47 85 LEU A C 1
ATOM 678 O O . LEU A 1 85 ? -13.225 -0.700 18.589 1.00 51.47 85 LEU A O 1
ATOM 682 N N . SER A 1 86 ? -12.339 1.179 19.406 1.00 48.59 86 SER A N 1
ATOM 683 C CA . SER A 1 86 ? -11.779 0.529 20.602 1.00 48.59 86 SER A CA 1
ATOM 684 C C . SER A 1 86 ? -12.843 -0.028 21.564 1.00 48.59 86 SER A C 1
ATOM 686 O O . SER A 1 86 ? -12.514 -0.872 22.395 1.00 48.59 86 SER A O 1
ATOM 688 N N . LYS A 1 87 ? -14.113 0.396 21.450 1.00 48.59 87 LYS A N 1
ATOM 689 C CA . LYS A 1 87 ? -15.219 -0.045 22.326 1.00 48.59 87 LYS A CA 1
ATOM 690 C C . LYS A 1 87 ? -16.361 -0.775 21.611 1.00 48.59 87 LYS A C 1
ATOM 692 O O . LYS A 1 87 ? -17.287 -1.235 22.274 1.00 48.59 87 LYS A O 1
ATOM 697 N N . SER A 1 88 ? -16.328 -0.871 20.284 1.00 49.91 88 SER A N 1
ATOM 698 C CA . SER A 1 88 ? -17.450 -1.395 19.503 1.00 49.91 88 SER A CA 1
ATOM 699 C C . SER A 1 88 ? -17.327 -2.906 19.267 1.00 49.91 88 SER A C 1
ATOM 701 O O . SER A 1 88 ? -16.367 -3.379 18.662 1.00 49.91 88 SER A O 1
ATOM 703 N N . LEU A 1 89 ? -18.312 -3.622 19.819 1.00 53.53 89 LEU A N 1
ATOM 704 C CA . LEU A 1 89 ? -18.659 -5.050 19.788 1.00 53.53 89 LEU A CA 1
ATOM 705 C C . LEU A 1 89 ? -18.017 -5.900 18.666 1.00 53.53 89 LEU A C 1
ATOM 707 O O . LEU A 1 89 ? -17.971 -5.493 17.509 1.00 53.53 89 LEU A O 1
ATOM 711 N N . ALA A 1 90 ? -17.601 -7.127 19.011 1.00 57.84 90 ALA A N 1
ATOM 712 C CA . ALA A 1 90 ? -16.916 -8.128 18.173 1.00 57.84 90 ALA A CA 1
ATOM 713 C C . ALA A 1 90 ? -17.386 -8.248 16.701 1.00 57.84 90 ALA A C 1
ATOM 715 O O . ALA A 1 90 ? -16.567 -8.519 15.820 1.00 57.84 90 ALA A O 1
ATOM 716 N N . GLU A 1 91 ? -18.662 -7.979 16.423 1.00 52.97 91 GLU A N 1
ATOM 717 C CA . GLU A 1 91 ? -19.261 -7.933 15.083 1.00 52.97 91 GLU A CA 1
ATOM 718 C C . GLU A 1 91 ? -18.632 -6.880 14.142 1.00 52.97 91 GLU A C 1
ATOM 720 O O . GLU A 1 91 ? -18.513 -7.116 12.941 1.00 52.97 91 GLU A O 1
ATOM 725 N N . GLN A 1 92 ? -18.139 -5.740 14.643 1.00 54.59 92 GLN A N 1
ATOM 726 C CA . GLN A 1 92 ? -17.467 -4.748 13.785 1.00 54.59 92 GLN A CA 1
ATOM 727 C C . GLN A 1 92 ? -16.044 -5.150 13.397 1.00 54.59 92 GLN A C 1
ATOM 729 O O . GLN A 1 92 ? -15.614 -4.920 12.264 1.00 54.59 92 GLN A O 1
ATOM 734 N N . LYS A 1 93 ? -15.302 -5.768 14.324 1.00 63.25 93 LYS A N 1
ATOM 735 C CA . LYS A 1 93 ? -13.964 -6.302 14.035 1.00 63.25 93 LYS A CA 1
ATOM 736 C C . LYS A 1 93 ? -14.051 -7.410 12.984 1.00 63.25 93 LYS A C 1
ATOM 738 O O . LYS A 1 93 ? -13.194 -7.491 12.106 1.00 63.25 93 LYS A O 1
ATOM 743 N N . LYS A 1 94 ? -15.126 -8.198 13.045 1.00 66.81 94 LYS A N 1
ATOM 744 C CA . LYS A 1 94 ? -15.481 -9.205 12.050 1.00 66.81 94 LYS A CA 1
ATOM 745 C C . LYS A 1 94 ? -15.716 -8.576 10.671 1.00 66.81 94 LYS A C 1
ATOM 747 O O . LYS A 1 94 ? -14.990 -8.931 9.749 1.00 66.81 94 LYS A O 1
ATOM 752 N N . ALA A 1 95 ? -16.572 -7.558 10.551 1.00 64.81 95 ALA A N 1
ATOM 753 C CA . ALA A 1 95 ? -16.830 -6.883 9.271 1.00 64.81 95 ALA A CA 1
ATOM 754 C C . ALA A 1 95 ? -15.568 -6.249 8.642 1.00 64.81 95 ALA A C 1
ATOM 756 O O . ALA A 1 95 ? -15.340 -6.362 7.438 1.00 64.81 95 ALA A O 1
ATOM 757 N N . GLY A 1 96 ? -14.707 -5.617 9.451 1.00 67.31 96 GLY A N 1
ATOM 758 C CA . GLY A 1 96 ? -13.419 -5.091 8.978 1.00 67.31 96 GLY A CA 1
ATOM 759 C C . GLY A 1 96 ? -12.459 -6.190 8.500 1.00 67.31 96 GLY A C 1
ATOM 760 O O . GLY A 1 96 ? -11.759 -6.018 7.499 1.00 67.31 96 GLY A O 1
ATOM 761 N N . SER A 1 97 ? -12.447 -7.339 9.185 1.00 72.19 97 SER A N 1
ATOM 762 C CA . SER A 1 97 ? -11.645 -8.500 8.782 1.00 72.19 97 SER A CA 1
ATOM 763 C C . SER A 1 97 ? -12.172 -9.170 7.510 1.00 72.19 97 SER A C 1
ATOM 765 O O . SER A 1 97 ? -11.375 -9.501 6.636 1.00 72.19 97 SER A O 1
ATOM 767 N N . GLU A 1 98 ? -13.492 -9.279 7.352 1.00 76.88 98 GLU A N 1
ATOM 768 C CA . GLU A 1 98 ? -14.147 -9.809 6.150 1.00 76.88 98 GLU A CA 1
ATOM 769 C C . GLU A 1 98 ? -13.844 -8.925 4.935 1.00 76.88 98 GLU A C 1
ATOM 771 O O . GLU A 1 98 ? -13.434 -9.425 3.890 1.00 76.88 98 GLU A O 1
ATOM 776 N N . PHE A 1 99 ? -13.923 -7.598 5.082 1.00 75.50 99 PHE A N 1
ATOM 777 C CA . PHE A 1 99 ? -13.537 -6.673 4.013 1.00 75.50 99 PHE A CA 1
ATOM 778 C C . PHE A 1 99 ? -12.063 -6.787 3.633 1.00 75.50 99 PHE A C 1
ATOM 780 O O . PHE A 1 99 ? -11.728 -6.732 2.453 1.00 75.50 99 PHE A O 1
ATOM 787 N N . SER A 1 100 ? -11.182 -6.956 4.621 1.00 74.44 100 SER A N 1
ATOM 788 C CA . SER A 1 100 ? -9.749 -7.127 4.365 1.00 74.44 100 SER A CA 1
ATOM 789 C C . SER A 1 100 ? -9.476 -8.421 3.595 1.00 74.44 100 SER A C 1
ATOM 791 O O . SER A 1 100 ? -8.643 -8.432 2.693 1.00 74.44 100 SER A O 1
ATOM 793 N N . GLN A 1 101 ? -10.217 -9.494 3.893 1.00 81.88 101 GLN A N 1
ATOM 794 C CA . GLN A 1 101 ? -10.156 -10.742 3.130 1.00 81.88 101 GLN A CA 1
ATOM 795 C C . GLN A 1 101 ? -10.659 -10.556 1.695 1.00 81.88 101 GLN A C 1
ATOM 797 O O . GLN A 1 101 ? -9.991 -10.997 0.765 1.00 81.88 101 GLN A O 1
ATOM 802 N N . LEU A 1 102 ? -11.784 -9.861 1.497 1.00 81.81 102 LEU A N 1
ATOM 803 C CA . LEU A 1 102 ? -12.306 -9.566 0.158 1.00 81.81 102 LEU A CA 1
ATOM 804 C C . LEU A 1 102 ? -11.329 -8.722 -0.668 1.00 81.81 102 LEU A C 1
ATOM 806 O O . LEU A 1 102 ? -11.130 -8.998 -1.848 1.00 81.81 102 LEU A O 1
ATOM 810 N N . LEU A 1 103 ? -10.688 -7.728 -0.050 1.00 77.81 103 LEU A N 1
ATOM 811 C CA . LEU A 1 103 ? -9.643 -6.924 -0.686 1.00 77.81 103 LEU A CA 1
ATOM 812 C C . LEU A 1 103 ? -8.433 -7.770 -1.083 1.00 77.81 103 LEU A C 1
ATOM 814 O O . LEU A 1 103 ? -7.961 -7.629 -2.205 1.00 77.81 103 LEU A O 1
ATOM 818 N N . ASN A 1 104 ? -7.986 -8.683 -0.220 1.00 78.69 104 ASN A N 1
ATOM 819 C CA . ASN A 1 104 ? -6.892 -9.602 -0.535 1.00 78.69 104 ASN A CA 1
ATOM 820 C C . ASN A 1 104 ? -7.245 -10.536 -1.709 1.00 78.69 104 ASN A C 1
ATOM 822 O O . ASN A 1 104 ? -6.427 -10.767 -2.594 1.00 78.69 104 ASN A O 1
ATOM 826 N N . VAL A 1 105 ? -8.483 -11.039 -1.768 1.00 81.69 105 VAL A N 1
ATOM 827 C CA . VAL A 1 105 ? -8.949 -11.833 -2.919 1.00 81.69 105 VAL A CA 1
ATOM 828 C C . VAL A 1 105 ? -8.982 -10.980 -4.188 1.00 81.69 105 VAL A C 1
ATOM 830 O O . VAL A 1 105 ? -8.508 -11.422 -5.234 1.00 81.69 105 VAL A O 1
ATOM 833 N N . ALA A 1 106 ? -9.505 -9.755 -4.116 1.00 75.12 106 ALA A N 1
ATOM 834 C CA . ALA A 1 106 ? -9.567 -8.851 -5.262 1.00 75.12 106 ALA A CA 1
ATOM 835 C C . ALA A 1 106 ? -8.169 -8.495 -5.792 1.00 75.12 106 ALA A C 1
ATOM 837 O O . ALA A 1 106 ? -7.961 -8.513 -7.003 1.00 75.12 106 ALA A O 1
ATOM 838 N N . GLU A 1 107 ? -7.215 -8.251 -4.892 1.00 74.38 107 GLU A N 1
ATOM 839 C CA . GLU A 1 107 ? -5.806 -8.010 -5.211 1.00 74.38 107 GLU A CA 1
ATOM 840 C C . GLU A 1 107 ? -5.175 -9.183 -5.975 1.00 74.38 107 GLU A C 1
ATOM 842 O O . GLU A 1 107 ? -4.465 -8.974 -6.958 1.00 74.38 107 GLU A O 1
ATOM 847 N N . GLN A 1 108 ? -5.475 -10.421 -5.573 1.00 75.88 108 GLN A N 1
ATOM 848 C CA . GLN A 1 108 ? -4.941 -11.626 -6.215 1.00 75.88 108 GLN A CA 1
ATOM 849 C C . GLN A 1 108 ? -5.643 -11.978 -7.535 1.00 75.88 108 GLN A C 1
ATOM 851 O O . GLN A 1 108 ? -5.030 -12.590 -8.409 1.00 75.88 108 GLN A O 1
ATOM 856 N N . THR A 1 109 ? -6.919 -11.610 -7.689 1.00 73.44 109 THR A N 1
ATOM 857 C CA . THR A 1 109 ? -7.753 -12.035 -8.829 1.00 73.44 109 THR A CA 1
ATOM 858 C C . THR A 1 109 ? -7.689 -11.053 -10.000 1.00 73.44 109 THR A C 1
ATOM 860 O O . THR A 1 109 ? -7.577 -11.464 -11.152 1.00 73.44 109 THR A O 1
ATOM 863 N N . CYS A 1 110 ? -7.740 -9.749 -9.717 1.00 67.19 110 CYS A N 1
ATOM 864 C CA . CYS A 1 110 ? -7.735 -8.682 -10.713 1.00 67.19 110 CYS A CA 1
ATOM 865 C C . CYS A 1 110 ? -6.515 -7.801 -10.448 1.00 67.19 110 CYS A C 1
ATOM 867 O O . CYS A 1 110 ? -6.577 -6.903 -9.613 1.00 67.19 110 CYS A O 1
ATOM 869 N N . GLY A 1 111 ? -5.394 -8.065 -11.123 1.00 76.06 111 GLY A N 1
ATOM 870 C CA . GLY A 1 111 ? -4.177 -7.275 -10.925 1.00 76.06 111 GLY A CA 1
ATOM 871 C C . GLY A 1 111 ? -4.458 -5.774 -11.070 1.0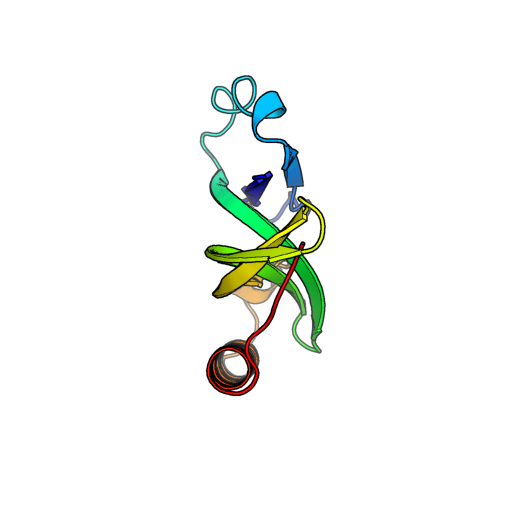0 76.06 111 GLY A C 1
ATOM 872 O O . GLY A 1 111 ? -4.967 -5.338 -12.102 1.00 76.06 111 GLY A O 1
ATOM 873 N N . LEU A 1 112 ? -4.155 -4.991 -10.031 1.00 85.31 112 LEU A N 1
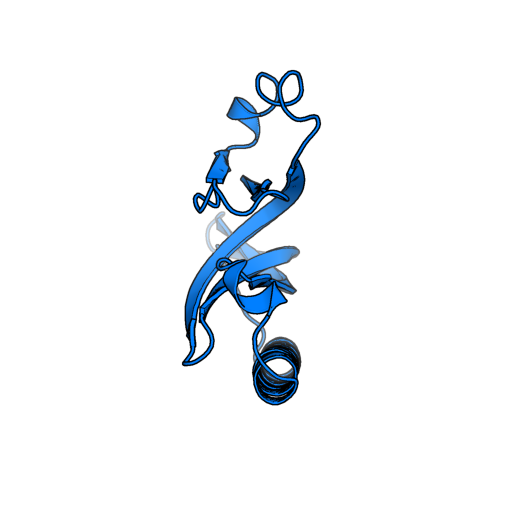ATOM 874 C CA . LEU A 1 112 ? -4.300 -3.534 -10.045 1.00 85.31 112 LEU A CA 1
ATOM 875 C C . LEU A 1 112 ? -3.031 -2.912 -10.645 1.00 85.31 112 LEU A C 1
ATOM 877 O O . LEU A 1 112 ? -1.926 -3.246 -10.217 1.00 85.31 112 LEU A O 1
ATOM 881 N N . TYR A 1 113 ? -3.182 -1.998 -11.607 1.00 89.06 113 TYR A N 1
ATOM 882 C CA . TYR A 1 113 ? -2.064 -1.327 -12.279 1.00 89.06 113 TYR A CA 1
ATOM 883 C C . TYR A 1 113 ? -2.175 0.195 -12.175 1.00 89.06 113 TYR A C 1
ATOM 885 O O . TYR A 1 113 ? -3.276 0.747 -12.166 1.00 89.06 113 TYR A O 1
ATOM 893 N N . LEU A 1 114 ? -1.026 0.864 -12.097 1.00 88.00 114 LEU A N 1
ATOM 894 C CA . LEU A 1 114 ? -0.874 2.307 -11.901 1.00 88.00 114 LEU A CA 1
ATOM 895 C C . LEU A 1 114 ? 0.228 2.831 -12.835 1.00 88.00 114 LEU A C 1
ATOM 897 O O . LEU A 1 114 ? 1.108 2.062 -13.221 1.00 88.00 114 LEU A O 1
ATOM 901 N N . SER A 1 115 ? 0.217 4.128 -13.147 1.00 86.38 115 SER A N 1
ATOM 902 C CA . SER A 1 115 ? 1.287 4.825 -13.880 1.00 86.38 115 SER A CA 1
ATOM 903 C C . SER A 1 115 ? 1.803 6.027 -13.103 1.00 86.38 115 SER A C 1
ATOM 905 O O . SER A 1 115 ? 1.035 6.562 -12.271 1.00 86.38 115 SER A O 1
#